Protein AF-A0A3Q1F3V4-F1 (afdb_monomer_lite)

Secondary structure (DSSP, 8-state):
-PPPHHHHHHHHHHHHHHHHHHHHHHHHHHHHHHHHHHTTTSTT----HHHHHHHHHHTTHHHHHHHH---------------

InterPro domains:
  IPR056289 CEP76, N-terminal [PF24654] (10-69)

Sequence (83 aa):
MSLPPEKASELKQIIHNHLLKIDIHGKIREVLAETVRD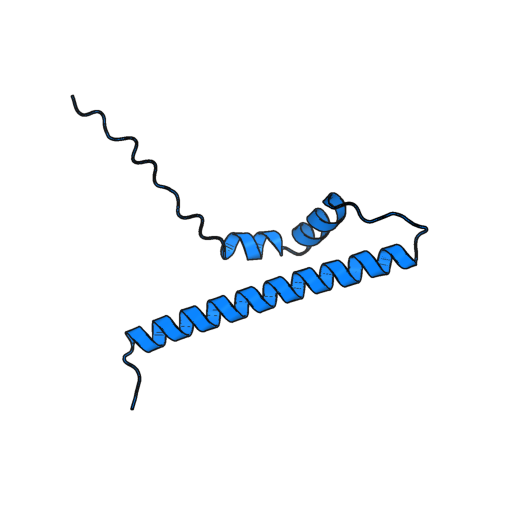DKDSTHRSLSETDFLHALQRRGIIDDVMKDLHFTQVATFTGVSDL

Radius of gyration: 20.76 Å; chains: 1; bounding box: 44×52×53 Å

pLDDT: mean 75.18, std 14.3, range [49.06, 90.0]

Foldseek 3Di:
DDDDPVVVVVVVVVVVLVVLVVVLVVVLVVLVVVVVVVCVVDPDDPDDPVNSVVSCVVVCSVVSVVVSPPPVPPPPCPDDPDD

Organism: NCBI:txid80966

Structure (mmCIF, N/CA/C/O backbone):
data_AF-A0A3Q1F3V4-F1
#
_entry.id   AF-A0A3Q1F3V4-F1
#
loop_
_atom_site.group_PDB
_atom_site.id
_atom_site.type_symbol
_atom_site.label_atom_id
_atom_site.label_alt_id
_atom_site.label_comp_id
_atom_site.label_asym_id
_atom_site.label_entity_id
_atom_site.label_seq_id
_atom_site.pdbx_PDB_ins_code
_atom_site.Cartn_x
_atom_site.Cartn_y
_atom_site.Cartn_z
_atom_site.occupancy
_atom_site.B_iso_or_equiv
_atom_site.auth_seq_id
_atom_site.auth_comp_id
_atom_site.auth_asym_id
_atom_site.auth_atom_id
_atom_site.pdbx_PDB_model_num
ATOM 1 N N . MET A 1 1 ? -10.608 -9.220 31.925 1.00 53.12 1 MET A N 1
ATOM 2 C CA . MET A 1 1 ? -11.056 -7.813 31.869 1.00 53.12 1 MET A CA 1
ATOM 3 C C . MET A 1 1 ? -11.221 -7.435 30.409 1.00 53.12 1 MET A C 1
ATOM 5 O O . MET A 1 1 ? -10.284 -7.651 29.652 1.00 53.12 1 MET A O 1
ATOM 9 N N . SER A 1 2 ? -12.404 -6.980 30.000 1.00 73.81 2 SER A N 1
ATOM 10 C CA . SER A 1 2 ? -12.694 -6.558 28.624 1.00 73.81 2 SER A CA 1
ATOM 11 C C . SER A 1 2 ? -12.424 -5.065 28.462 1.00 73.81 2 SER A C 1
ATOM 13 O O . SER A 1 2 ? -12.796 -4.274 29.328 1.00 73.81 2 SER A O 1
ATOM 15 N N . LEU A 1 3 ? -11.781 -4.686 27.357 1.00 72.00 3 LEU A N 1
ATOM 16 C CA . LEU A 1 3 ? -11.648 -3.283 26.968 1.00 72.00 3 LEU A CA 1
ATOM 17 C C . LEU A 1 3 ? -13.045 -2.677 26.736 1.00 72.00 3 LEU A C 1
ATOM 19 O O . LEU A 1 3 ? -13.897 -3.361 26.161 1.00 72.00 3 LEU A O 1
ATOM 23 N N . PRO A 1 4 ? -13.285 -1.417 27.143 1.00 85.69 4 PRO A N 1
ATOM 24 C CA . PRO A 1 4 ? -14.487 -0.683 26.760 1.00 85.69 4 PRO A CA 1
ATOM 25 C C . PRO A 1 4 ? -14.663 -0.672 25.228 1.00 85.69 4 PRO A C 1
ATOM 27 O O . PRO A 1 4 ? -13.652 -0.621 24.514 1.00 85.69 4 PRO A O 1
ATOM 30 N N . PRO A 1 5 ? -15.900 -0.708 24.699 1.00 83.25 5 PRO A N 1
ATOM 31 C CA . PRO A 1 5 ? -16.170 -0.776 23.256 1.00 83.25 5 PRO A CA 1
ATOM 32 C C . PRO A 1 5 ? -15.481 0.324 22.435 1.00 83.25 5 PRO A C 1
ATOM 34 O O . PRO A 1 5 ? -15.025 0.087 21.313 1.00 83.25 5 PRO A O 1
ATOM 37 N N . GLU A 1 6 ? -15.356 1.516 23.012 1.00 85.88 6 GLU A N 1
ATOM 38 C CA . GLU A 1 6 ? -14.721 2.682 22.400 1.00 85.88 6 GLU A CA 1
ATOM 39 C C . GLU A 1 6 ? -13.217 2.445 22.232 1.00 85.88 6 GLU A C 1
ATOM 41 O O . GLU A 1 6 ? -12.659 2.660 21.158 1.00 85.88 6 GLU A O 1
ATOM 46 N N . LYS A 1 7 ? -12.568 1.904 23.270 1.00 83.06 7 LYS A N 1
ATOM 47 C CA . LYS A 1 7 ? -11.139 1.566 23.250 1.00 83.06 7 LYS A CA 1
ATOM 48 C C . LYS A 1 7 ? -10.832 0.374 22.351 1.00 83.06 7 LYS A C 1
ATOM 50 O O . LYS A 1 7 ? -9.784 0.350 21.711 1.00 83.06 7 LYS A O 1
ATOM 55 N N . ALA A 1 8 ? -11.749 -0.584 22.250 1.00 86.69 8 ALA A N 1
ATOM 56 C CA . ALA A 1 8 ? -11.635 -1.678 21.291 1.00 86.69 8 ALA A CA 1
ATOM 57 C C . ALA A 1 8 ? -11.734 -1.181 19.835 1.00 86.69 8 ALA A C 1
ATOM 59 O O . ALA A 1 8 ? -10.976 -1.640 18.979 1.00 86.69 8 ALA A O 1
ATOM 60 N N . SER A 1 9 ? -12.622 -0.221 19.556 1.00 86.81 9 SER A N 1
ATOM 61 C CA . SER A 1 9 ? -12.757 0.386 18.222 1.00 86.81 9 SER A CA 1
ATOM 62 C C . SER A 1 9 ? -11.543 1.230 17.841 1.00 86.81 9 SER A C 1
ATOM 64 O O . SER A 1 9 ? -11.027 1.076 16.736 1.00 86.81 9 SER A O 1
ATOM 66 N N . GLU A 1 10 ? -11.040 2.051 18.767 1.00 87.19 10 GLU A N 1
ATOM 67 C CA . GLU A 1 10 ? -9.815 2.841 18.582 1.00 87.19 10 GLU A CA 1
ATOM 68 C C . GLU A 1 10 ? -8.619 1.931 18.259 1.00 87.19 10 GLU A C 1
ATOM 70 O O . GLU A 1 10 ? -7.923 2.124 17.263 1.00 87.19 10 GLU A O 1
ATOM 75 N N . LEU A 1 11 ? -8.430 0.865 19.042 1.00 89.94 11 LEU A N 1
ATOM 76 C CA . LEU A 1 11 ? -7.366 -0.108 18.808 1.00 89.94 11 LEU A CA 1
ATOM 77 C C . LEU A 1 11 ? -7.512 -0.809 17.449 1.00 89.94 11 LEU A C 1
ATOM 79 O O . LEU A 1 11 ? -6.526 -0.981 16.733 1.00 89.94 11 LEU A O 1
ATOM 83 N N . LYS A 1 12 ? -8.738 -1.183 17.063 1.00 87.38 12 LYS A N 1
ATOM 84 C CA . LYS A 1 12 ? -9.023 -1.786 15.754 1.00 87.38 12 LYS A CA 1
ATOM 85 C C . LYS A 1 12 ? -8.655 -0.840 14.611 1.00 87.38 12 LYS A C 1
ATOM 87 O O . LYS A 1 12 ? -8.069 -1.296 13.633 1.00 87.38 12 LYS A O 1
ATOM 92 N N . GLN A 1 13 ? -8.963 0.452 14.735 1.00 84.75 13 GLN A N 1
ATOM 93 C CA . GLN A 1 13 ? -8.579 1.460 13.744 1.00 84.75 13 GLN A CA 1
ATOM 94 C C . GLN A 1 13 ? -7.060 1.621 13.660 1.00 84.75 13 GLN A C 1
ATOM 96 O O . GLN A 1 13 ? -6.514 1.610 12.563 1.00 84.75 13 GLN A O 1
ATOM 101 N N . ILE A 1 14 ? -6.360 1.689 14.797 1.00 86.56 14 ILE A N 1
ATOM 102 C CA . ILE A 1 14 ? -4.892 1.786 14.824 1.00 86.56 14 ILE A CA 1
ATOM 103 C C . ILE A 1 14 ? -4.251 0.581 14.127 1.00 86.56 14 ILE A C 1
ATOM 105 O O . ILE A 1 14 ? -3.377 0.752 13.277 1.00 86.56 14 ILE A O 1
ATOM 109 N N . ILE A 1 15 ? -4.705 -0.634 14.451 1.00 88.38 15 ILE A N 1
ATOM 110 C CA . ILE A 1 15 ? -4.206 -1.867 13.830 1.00 88.38 15 ILE A CA 1
ATOM 111 C C . ILE A 1 15 ? -4.502 -1.864 12.329 1.00 88.38 15 ILE A C 1
ATOM 113 O O . ILE A 1 15 ? -3.614 -2.163 11.536 1.00 88.38 15 ILE A O 1
ATOM 117 N N . HIS A 1 16 ? -5.722 -1.501 11.929 1.00 86.94 16 HIS A N 1
ATOM 118 C CA . HIS A 1 16 ? -6.112 -1.433 10.524 1.00 86.94 16 HIS A CA 1
ATOM 119 C C . HIS A 1 16 ? -5.222 -0.469 9.731 1.00 86.94 16 HIS A C 1
ATOM 121 O O . HIS A 1 16 ? -4.648 -0.862 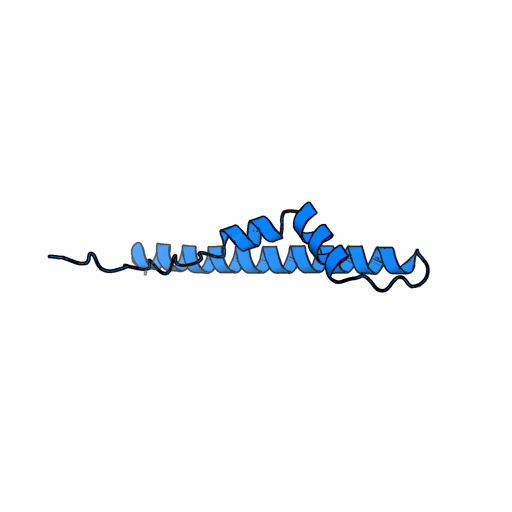8.718 1.00 86.94 16 HIS A O 1
ATOM 127 N N . ASN A 1 17 ? -5.021 0.744 10.244 1.00 84.69 17 ASN A N 1
ATOM 128 C CA . ASN A 1 17 ? -4.167 1.751 9.617 1.00 84.69 17 ASN A CA 1
ATOM 129 C C . ASN A 1 17 ? -2.710 1.275 9.530 1.00 84.69 17 ASN A C 1
ATOM 131 O O . ASN A 1 17 ? -2.027 1.513 8.536 1.00 84.69 17 ASN A O 1
ATOM 135 N N . HIS A 1 18 ? -2.214 0.576 10.555 1.00 84.62 18 H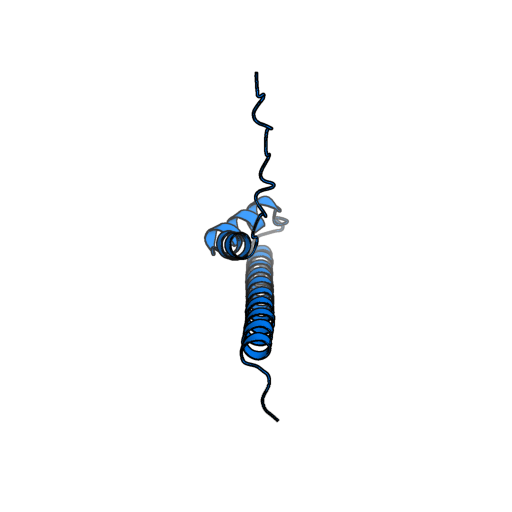IS A N 1
ATOM 136 C CA . HIS A 1 18 ? -0.857 0.034 10.538 1.00 84.62 18 HIS A CA 1
ATOM 137 C C . HIS A 1 18 ? -0.686 -1.078 9.494 1.00 84.62 18 HIS A C 1
ATOM 139 O O . HIS A 1 18 ? 0.303 -1.082 8.762 1.00 84.62 18 HIS A O 1
ATOM 145 N N . LEU A 1 19 ? -1.661 -1.987 9.386 1.00 83.81 19 LEU A N 1
ATOM 146 C CA . LEU A 1 19 ? -1.662 -3.047 8.376 1.00 83.81 19 LEU A CA 1
ATOM 147 C C . LEU A 1 19 ? -1.725 -2.477 6.954 1.00 83.81 19 LEU A C 1
ATOM 149 O O . LEU A 1 19 ? -0.971 -2.927 6.096 1.00 83.81 19 LEU A O 1
ATOM 153 N N . LEU A 1 20 ? -2.556 -1.457 6.721 1.00 83.75 20 LEU A N 1
ATOM 154 C CA . LEU A 1 20 ? -2.626 -0.762 5.432 1.00 83.75 20 LEU A CA 1
ATOM 155 C C . LEU A 1 20 ? -1.292 -0.109 5.057 1.00 83.75 20 LEU A C 1
ATOM 157 O O . LEU A 1 20 ? -0.813 -0.276 3.937 1.00 83.75 20 LEU A O 1
ATOM 161 N N . LYS A 1 21 ? -0.642 0.580 6.004 1.00 84.69 21 LYS A N 1
ATOM 162 C CA . LYS A 1 21 ? 0.688 1.163 5.772 1.00 84.69 21 LYS A CA 1
ATOM 163 C C . LYS A 1 21 ? 1.723 0.097 5.418 1.00 84.69 21 LYS A C 1
ATOM 165 O O . LYS A 1 21 ? 2.488 0.284 4.477 1.00 84.69 21 LYS A O 1
ATOM 170 N N . ILE A 1 22 ? 1.742 -1.030 6.129 1.00 85.94 22 ILE A N 1
ATOM 171 C CA . ILE A 1 22 ? 2.657 -2.140 5.821 1.00 85.94 22 ILE A CA 1
ATOM 172 C 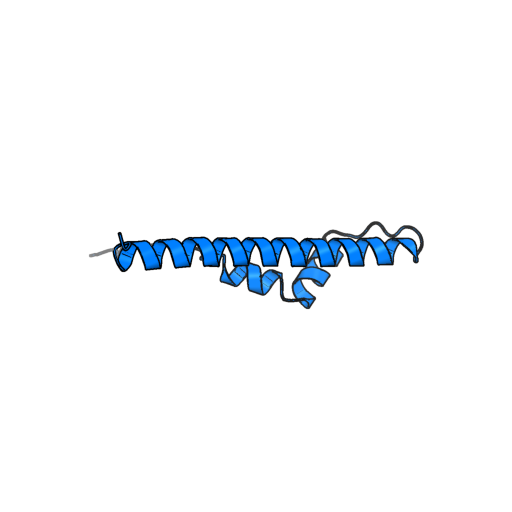C . ILE A 1 22 ? 2.416 -2.681 4.404 1.00 85.94 22 ILE A C 1
ATOM 174 O O . ILE A 1 22 ? 3.384 -2.898 3.674 1.00 85.94 22 ILE A O 1
ATOM 178 N N . ASP A 1 23 ? 1.156 -2.853 4.003 1.00 87.50 23 ASP A N 1
ATOM 179 C CA . ASP A 1 23 ? 0.787 -3.337 2.667 1.00 87.50 23 ASP A CA 1
ATOM 180 C C . ASP A 1 23 ? 1.278 -2.393 1.554 1.00 87.50 23 ASP A C 1
ATOM 182 O O . ASP A 1 23 ? 1.956 -2.827 0.622 1.00 87.50 23 ASP A O 1
ATOM 186 N N . ILE A 1 24 ? 1.044 -1.083 1.696 1.00 87.94 24 ILE A N 1
ATOM 187 C CA . ILE A 1 24 ? 1.516 -0.063 0.745 1.00 87.94 24 ILE A CA 1
ATOM 188 C C . ILE A 1 24 ? 3.043 -0.101 0.607 1.00 87.94 24 ILE A C 1
ATOM 190 O O . ILE A 1 24 ? 3.570 -0.138 -0.506 1.00 87.94 24 ILE A O 1
ATOM 194 N N . HIS A 1 25 ? 3.775 -0.126 1.725 1.00 89.06 25 HIS A N 1
ATOM 195 C CA . HIS A 1 25 ? 5.237 -0.203 1.695 1.00 89.06 25 HIS A CA 1
ATOM 196 C C . HIS A 1 25 ? 5.733 -1.500 1.031 1.00 89.06 25 HIS A C 1
ATOM 198 O O . HIS A 1 25 ? 6.743 -1.477 0.322 1.00 89.06 25 HIS A O 1
ATOM 204 N N . GLY A 1 26 ? 5.028 -2.618 1.228 1.00 88.62 26 GLY A N 1
ATOM 205 C CA . GLY A 1 26 ? 5.299 -3.888 0.554 1.00 88.62 26 GLY A CA 1
ATOM 206 C C . GLY A 1 26 ? 5.137 -3.784 -0.963 1.00 88.62 26 GLY A C 1
ATOM 207 O O . GLY A 1 26 ? 6.079 -4.086 -1.698 1.00 88.62 26 GLY A O 1
ATOM 208 N N . LYS A 1 27 ? 3.995 -3.260 -1.421 1.00 88.62 27 LYS A N 1
ATOM 209 C CA . LYS A 1 27 ? 3.690 -3.036 -2.843 1.00 88.62 27 LYS A CA 1
ATOM 210 C C . LYS A 1 27 ? 4.718 -2.127 -3.520 1.00 88.62 27 LYS A C 1
ATOM 212 O O . LYS A 1 27 ? 5.200 -2.443 -4.602 1.00 88.62 27 LYS A O 1
ATOM 217 N N . ILE A 1 28 ? 5.119 -1.027 -2.874 1.00 87.88 28 ILE A N 1
ATOM 218 C CA . ILE A 1 28 ? 6.161 -0.119 -3.391 1.00 87.88 28 ILE A CA 1
ATOM 219 C C . ILE A 1 28 ? 7.494 -0.862 -3.571 1.00 87.88 28 ILE A C 1
ATOM 221 O O . ILE A 1 28 ? 8.151 -0.710 -4.601 1.00 87.88 28 ILE A O 1
ATOM 225 N N . ARG A 1 29 ? 7.900 -1.680 -2.588 1.00 88.44 29 ARG A N 1
ATOM 226 C CA . ARG A 1 29 ? 9.140 -2.474 -2.663 1.00 88.44 29 ARG A CA 1
ATOM 227 C C . ARG A 1 29 ? 9.099 -3.519 -3.771 1.00 88.44 29 ARG A C 1
ATOM 229 O O . ARG A 1 29 ? 10.127 -3.756 -4.395 1.00 88.44 29 ARG A O 1
ATOM 236 N N . GLU A 1 30 ? 7.944 -4.124 -4.016 1.00 87.00 30 GLU A N 1
ATOM 237 C CA . GLU A 1 30 ? 7.741 -5.054 -5.126 1.00 87.00 30 GLU A CA 1
ATOM 238 C C . GLU A 1 30 ? 7.891 -4.344 -6.480 1.00 87.00 30 GLU A C 1
ATOM 240 O O . GLU A 1 30 ? 8.653 -4.805 -7.329 1.00 87.00 30 GLU A O 1
ATOM 245 N N . VAL A 1 31 ? 7.288 -3.158 -6.650 1.00 86.25 31 VAL A N 1
ATOM 246 C CA . VAL A 1 31 ? 7.485 -2.344 -7.865 1.00 86.25 31 VAL A CA 1
ATOM 247 C C . VAL A 1 31 ? 8.954 -1.972 -8.051 1.00 86.25 31 VAL A C 1
ATOM 249 O O . VAL A 1 31 ? 9.480 -2.105 -9.152 1.00 86.25 31 VAL A O 1
ATOM 252 N N . LEU A 1 32 ? 9.640 -1.545 -6.986 1.00 83.31 32 LEU A N 1
ATOM 253 C CA . LEU A 1 32 ? 11.079 -1.260 -7.028 1.00 83.31 32 LEU A CA 1
ATOM 254 C C . LEU A 1 32 ? 11.890 -2.495 -7.438 1.00 83.31 32 LEU A C 1
ATOM 256 O O . LEU A 1 32 ? 12.770 -2.398 -8.284 1.00 83.31 32 LEU A O 1
ATOM 260 N N . ALA A 1 33 ? 11.601 -3.663 -6.865 1.00 82.44 33 ALA A N 1
ATOM 261 C CA . ALA A 1 33 ? 12.329 -4.890 -7.173 1.00 82.44 33 ALA A CA 1
ATOM 262 C C . ALA A 1 33 ? 12.109 -5.364 -8.618 1.00 82.44 33 ALA A C 1
ATOM 264 O O . ALA A 1 33 ? 13.045 -5.871 -9.233 1.00 82.4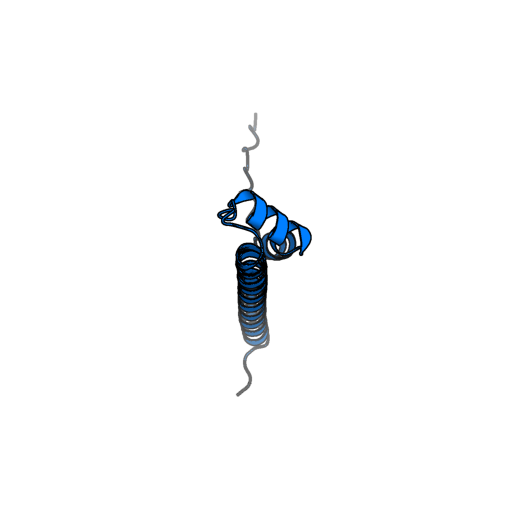4 33 ALA A O 1
ATOM 265 N N . GLU A 1 34 ? 10.902 -5.194 -9.161 1.00 77.88 34 GLU A N 1
ATOM 266 C CA . GLU A 1 34 ? 10.590 -5.524 -10.555 1.00 77.88 34 GLU A CA 1
ATOM 267 C C . GLU A 1 34 ? 11.224 -4.536 -11.534 1.00 77.88 34 GLU A C 1
ATOM 269 O O . GLU A 1 34 ? 11.906 -4.956 -12.462 1.00 77.88 34 GLU A O 1
ATOM 274 N N . THR A 1 35 ? 11.082 -3.233 -11.284 1.00 71.62 35 THR A N 1
ATOM 275 C CA . THR A 1 35 ? 11.687 -2.192 -12.129 1.00 71.62 35 THR A CA 1
ATOM 276 C C . THR A 1 35 ? 13.212 -2.333 -12.184 1.00 71.62 35 THR A C 1
ATOM 278 O O . THR A 1 35 ? 13.780 -2.335 -13.270 1.00 71.62 35 THR A O 1
ATOM 281 N N . VAL A 1 36 ? 13.883 -2.564 -11.046 1.00 69.00 36 VAL A N 1
ATOM 282 C CA . VAL A 1 36 ? 15.342 -2.806 -10.982 1.00 69.00 36 VAL A CA 1
ATOM 283 C C . VAL A 1 36 ? 15.756 -4.128 -11.643 1.00 69.00 36 VAL A C 1
ATOM 285 O O . VAL A 1 36 ? 16.886 -4.247 -12.120 1.00 69.00 36 VAL A O 1
ATOM 288 N N . ARG A 1 37 ? 14.882 -5.144 -11.663 1.00 63.75 37 ARG A N 1
ATOM 289 C CA . ARG A 1 37 ? 15.163 -6.421 -12.336 1.00 63.75 37 ARG A CA 1
ATOM 290 C C . ARG A 1 37 ? 15.118 -6.267 -13.859 1.00 63.75 37 ARG A C 1
ATOM 292 O O . ARG A 1 37 ? 16.012 -6.797 -14.508 1.00 63.75 37 ARG A O 1
ATOM 299 N N . ASP A 1 38 ? 14.163 -5.513 -14.400 1.00 58.31 38 ASP A N 1
ATOM 300 C CA . ASP A 1 38 ? 14.071 -5.248 -15.845 1.00 58.31 38 ASP A CA 1
ATOM 301 C C . ASP A 1 38 ? 15.287 -4.456 -16.377 1.00 58.31 38 ASP A C 1
ATOM 303 O O . ASP A 1 38 ? 15.733 -4.674 -17.503 1.00 58.31 38 ASP A O 1
ATOM 307 N N . ASP A 1 39 ? 15.906 -3.611 -15.546 1.00 55.12 39 ASP A N 1
ATOM 308 C CA . ASP A 1 39 ? 17.102 -2.824 -15.903 1.00 55.12 39 ASP A CA 1
ATOM 309 C C . ASP A 1 39 ? 18.404 -3.662 -15.958 1.00 55.12 39 ASP A C 1
ATOM 311 O O . ASP A 1 39 ? 19.448 -3.198 -16.417 1.00 55.12 39 ASP A O 1
ATOM 315 N N . LYS A 1 40 ? 18.376 -4.929 -15.509 1.00 54.19 40 LYS A N 1
ATOM 316 C CA . LYS A 1 40 ? 19.517 -5.85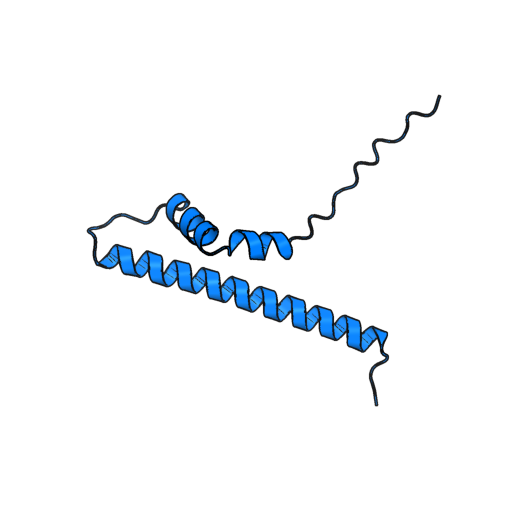4 -15.659 1.00 54.19 40 LYS A CA 1
ATOM 317 C C . LYS A 1 40 ? 19.592 -6.512 -17.036 1.00 54.19 40 LYS A C 1
ATOM 319 O O . LYS A 1 40 ? 20.691 -6.893 -17.440 1.00 54.19 40 LYS A O 1
ATOM 324 N N . ASP A 1 41 ? 18.465 -6.633 -17.734 1.00 55.88 41 ASP A N 1
ATOM 325 C CA . ASP A 1 41 ? 18.380 -7.328 -19.024 1.00 55.88 41 ASP A CA 1
ATOM 326 C C . ASP A 1 41 ? 18.489 -6.365 -20.220 1.00 55.88 41 ASP A C 1
ATOM 328 O O . ASP A 1 41 ? 18.889 -6.770 -21.314 1.00 55.88 41 ASP A O 1
ATOM 332 N N . SER A 1 42 ? 18.223 -5.070 -20.015 1.00 53.53 42 SER A N 1
ATOM 333 C CA . SER A 1 42 ? 18.460 -4.019 -21.007 1.00 53.53 42 SER A CA 1
ATOM 334 C C . SER A 1 42 ? 19.582 -3.088 -20.561 1.00 53.53 42 SER A C 1
ATOM 336 O O . SER A 1 42 ? 19.520 -2.469 -19.510 1.00 53.53 42 SER A O 1
ATOM 338 N N . THR A 1 43 ? 20.612 -2.979 -21.388 1.00 51.97 43 THR A N 1
ATOM 339 C CA . THR A 1 43 ? 21.803 -2.141 -21.234 1.00 51.97 43 THR A CA 1
ATOM 340 C C . THR A 1 43 ? 21.535 -0.773 -20.572 1.00 51.97 43 THR A C 1
ATOM 342 O O . THR A 1 43 ? 21.107 0.165 -21.235 1.00 51.97 43 THR A O 1
ATOM 345 N N . HIS A 1 44 ? 21.864 -0.652 -19.281 1.00 52.50 44 HIS A N 1
ATOM 346 C CA . HIS A 1 44 ? 22.175 0.599 -18.572 1.00 52.50 44 HIS A CA 1
ATOM 347 C C . HIS A 1 44 ? 21.213 1.783 -18.794 1.00 52.50 44 HIS A C 1
ATOM 349 O O . HIS A 1 44 ? 21.678 2.898 -19.055 1.00 52.50 44 HIS A O 1
ATOM 355 N N . ARG A 1 45 ? 19.894 1.605 -18.652 1.00 56.38 45 ARG A N 1
ATOM 356 C CA . ARG A 1 45 ? 18.994 2.762 -18.565 1.00 56.38 45 ARG A CA 1
ATOM 357 C C . ARG A 1 45 ? 18.586 2.965 -17.118 1.00 56.38 45 ARG A C 1
ATOM 359 O O . ARG A 1 45 ? 17.508 2.557 -16.723 1.00 56.38 45 ARG A O 1
ATOM 366 N N . SER A 1 46 ? 19.423 3.701 -16.382 1.00 59.25 46 SER A N 1
ATOM 367 C CA . SER A 1 46 ? 19.108 4.199 -15.039 1.00 59.25 46 SER A CA 1
ATOM 368 C C . SER A 1 46 ? 17.650 4.656 -14.974 1.00 59.25 46 SER A C 1
ATOM 370 O O . SER A 1 46 ? 17.298 5.668 -15.591 1.00 59.25 46 SER A O 1
ATOM 372 N N . LEU A 1 47 ? 16.819 3.866 -14.290 1.00 65.19 47 LEU A N 1
ATOM 373 C CA . LEU A 1 47 ? 15.386 4.109 -14.155 1.00 65.19 47 LEU A CA 1
ATOM 374 C C . LEU A 1 47 ? 15.149 5.553 -13.730 1.00 65.19 47 LEU A C 1
ATOM 376 O O . LEU A 1 47 ? 15.679 6.004 -12.711 1.00 65.19 47 LEU A O 1
ATOM 380 N N . SER A 1 48 ? 14.367 6.282 -14.524 1.00 74.12 48 SER A N 1
ATOM 381 C CA . SER A 1 48 ? 13.987 7.632 -14.143 1.00 74.12 48 SER A CA 1
ATOM 382 C C . SER A 1 48 ? 12.931 7.571 -13.042 1.00 74.12 48 SER A C 1
ATOM 384 O O . SER A 1 48 ? 12.099 6.662 -12.995 1.00 74.12 48 SER A O 1
ATOM 386 N N . GLU A 1 49 ? 12.935 8.569 -12.163 1.00 77.75 49 GLU A N 1
ATOM 387 C CA . GLU A 1 49 ? 11.891 8.748 -11.151 1.00 77.75 49 GLU A CA 1
ATOM 388 C C . GLU A 1 49 ? 10.489 8.746 -11.785 1.00 77.75 49 GLU A C 1
ATOM 390 O O . GLU A 1 49 ? 9.544 8.188 -11.230 1.00 77.75 49 GLU A O 1
ATOM 395 N N . THR A 1 50 ? 10.369 9.289 -12.998 1.00 81.88 50 THR A N 1
ATOM 396 C CA . THR A 1 50 ? 9.130 9.324 -13.777 1.00 81.88 50 THR A CA 1
ATOM 397 C C . THR A 1 50 ? 8.633 7.925 -14.148 1.00 81.88 50 THR A C 1
ATOM 399 O O . THR A 1 50 ? 7.445 7.642 -13.996 1.00 81.88 50 THR A O 1
ATOM 402 N N . ASP A 1 51 ? 9.522 7.025 -14.573 1.00 82.44 51 ASP A N 1
ATOM 403 C CA . ASP A 1 51 ? 9.157 5.645 -14.926 1.00 82.44 51 ASP A CA 1
ATOM 404 C C . ASP A 1 51 ? 8.692 4.864 -13.691 1.00 82.44 51 ASP A C 1
ATOM 406 O O . ASP A 1 51 ? 7.702 4.126 -13.738 1.00 82.44 51 ASP A O 1
ATOM 410 N N . PHE A 1 52 ? 9.360 5.083 -12.556 1.00 84.25 52 PHE A N 1
ATOM 411 C CA . PHE A 1 52 ? 8.963 4.492 -11.284 1.00 84.25 52 PHE A CA 1
ATOM 412 C C . PHE A 1 52 ? 7.591 5.002 -10.815 1.00 84.25 52 PHE A C 1
ATOM 414 O O . PHE A 1 52 ? 6.729 4.205 -10.435 1.00 84.25 52 PHE A O 1
ATOM 421 N N . LEU A 1 53 ? 7.338 6.311 -10.913 1.00 86.19 53 LEU A N 1
ATOM 422 C CA . LEU A 1 53 ? 6.035 6.905 -10.603 1.00 86.19 53 LEU A CA 1
ATOM 423 C C . LEU A 1 53 ? 4.924 6.352 -11.504 1.00 86.19 53 LEU A C 1
ATOM 425 O O . LEU A 1 53 ? 3.858 5.986 -11.006 1.00 86.19 53 LEU A O 1
ATOM 429 N N . HIS A 1 54 ? 5.172 6.211 -12.808 1.00 88.44 54 HIS A N 1
ATOM 430 C CA . HIS A 1 54 ? 4.212 5.588 -13.720 1.00 88.44 54 HIS A CA 1
ATOM 431 C C . HIS A 1 54 ? 3.944 4.119 -13.372 1.00 88.44 54 HIS A C 1
ATOM 433 O O . HIS A 1 54 ? 2.801 3.667 -13.469 1.00 88.44 54 HIS A O 1
ATOM 439 N N . ALA A 1 55 ? 4.958 3.369 -12.934 1.00 86.38 55 ALA A N 1
ATOM 440 C CA . ALA A 1 55 ? 4.783 1.991 -12.487 1.00 86.38 55 ALA A CA 1
ATOM 441 C C . ALA A 1 55 ? 3.915 1.905 -11.218 1.00 86.38 55 ALA A C 1
ATOM 443 O O . ALA A 1 55 ? 2.999 1.080 -11.162 1.00 86.38 55 ALA A O 1
ATOM 444 N N . LEU A 1 56 ? 4.133 2.793 -10.242 1.00 90.00 56 LEU A N 1
ATOM 445 C CA . LEU A 1 56 ? 3.294 2.894 -9.042 1.00 90.00 56 LEU A CA 1
ATOM 446 C C . LEU A 1 56 ? 1.847 3.277 -9.379 1.00 90.00 56 LEU A C 1
ATOM 448 O O . LEU A 1 56 ? 0.910 2.687 -8.837 1.00 90.00 56 LEU A O 1
ATOM 452 N N . GLN A 1 57 ? 1.659 4.227 -10.299 1.00 89.56 57 GLN A N 1
ATOM 453 C CA . GLN A 1 57 ? 0.340 4.664 -10.758 1.00 89.56 57 GLN A CA 1
ATOM 454 C C . GLN A 1 57 ? -0.415 3.534 -11.464 1.00 89.56 57 GLN A C 1
ATOM 456 O O . GLN A 1 57 ? -1.569 3.264 -11.150 1.00 89.56 57 GLN A O 1
ATOM 461 N N . ARG A 1 58 ? 0.241 2.819 -12.387 1.00 88.75 58 ARG A N 1
ATOM 462 C CA . ARG A 1 58 ? -0.371 1.698 -13.120 1.00 88.75 58 ARG A CA 1
ATOM 463 C C . ARG A 1 58 ? -0.819 0.552 -12.217 1.00 88.75 58 ARG A C 1
ATOM 465 O O . ARG A 1 58 ? -1.737 -0.174 -12.584 1.00 88.75 58 ARG A O 1
ATOM 472 N N . ARG A 1 59 ? -0.170 0.374 -11.063 1.00 86.44 59 ARG A N 1
ATOM 473 C CA . ARG A 1 59 ? -0.546 -0.634 -10.060 1.00 86.44 59 ARG A CA 1
ATOM 474 C C . ARG A 1 59 ? -1.558 -0.124 -9.030 1.00 86.44 59 ARG A C 1
ATOM 476 O O . ARG A 1 59 ? -1.896 -0.870 -8.119 1.00 86.44 59 ARG A O 1
ATOM 483 N N . GLY A 1 60 ? -2.029 1.120 -9.155 1.00 88.62 60 GLY A N 1
ATOM 484 C CA . GLY A 1 60 ? -2.998 1.722 -8.234 1.00 88.62 60 GLY A CA 1
ATOM 485 C C . GLY A 1 60 ? -2.439 2.023 -6.841 1.00 88.62 60 GLY A C 1
ATOM 486 O O . GLY A 1 60 ? -3.196 2.288 -5.913 1.00 88.62 60 GLY A O 1
ATOM 487 N N . ILE A 1 61 ? -1.113 1.990 -6.667 1.00 88.94 61 ILE A N 1
ATOM 488 C CA . ILE A 1 61 ? -0.473 2.216 -5.363 1.00 88.94 61 ILE A CA 1
ATOM 489 C C . ILE A 1 61 ? -0.616 3.681 -4.952 1.00 88.94 61 ILE A C 1
ATOM 491 O O . ILE A 1 61 ? -0.833 3.974 -3.780 1.00 88.94 61 ILE A O 1
ATOM 495 N N . ILE A 1 62 ? -0.541 4.600 -5.920 1.00 88.31 62 ILE A N 1
ATOM 496 C CA . ILE A 1 62 ? -0.797 6.025 -5.679 1.00 88.31 62 ILE A CA 1
ATOM 497 C C . ILE A 1 62 ? -2.237 6.224 -5.192 1.00 88.31 62 ILE A C 1
ATOM 499 O O . ILE A 1 62 ? -2.451 6.950 -4.228 1.00 88.31 62 ILE A O 1
ATOM 503 N N . ASP A 1 63 ? -3.213 5.542 -5.792 1.00 87.56 63 ASP A N 1
ATOM 504 C CA . ASP A 1 63 ? -4.611 5.617 -5.363 1.00 87.56 63 ASP A CA 1
ATOM 505 C C . ASP A 1 63 ? -4.813 5.064 -3.947 1.00 87.56 63 ASP A C 1
ATOM 507 O O . ASP A 1 63 ? -5.543 5.655 -3.155 1.00 87.56 63 ASP A O 1
ATOM 511 N N . ASP A 1 64 ? -4.152 3.958 -3.598 1.00 85.44 64 ASP A N 1
ATOM 512 C CA . ASP A 1 64 ? -4.200 3.391 -2.246 1.00 85.44 64 ASP A CA 1
ATOM 513 C C . ASP A 1 64 ? -3.572 4.332 -1.201 1.00 85.44 64 ASP A C 1
ATOM 515 O O . ASP A 1 64 ? -4.127 4.502 -0.116 1.00 85.44 64 ASP A O 1
ATOM 519 N N . VAL A 1 65 ? -2.478 5.019 -1.546 1.00 84.50 65 VAL A N 1
ATOM 520 C CA . VAL A 1 65 ? -1.871 6.066 -0.704 1.00 84.50 65 VAL A CA 1
ATOM 521 C C . VAL A 1 65 ? -2.800 7.273 -0.558 1.00 84.50 65 VAL A C 1
ATOM 523 O O . VAL A 1 65 ? -2.978 7.785 0.545 1.00 84.50 65 VAL A O 1
ATOM 526 N N . MET A 1 66 ? -3.427 7.720 -1.647 1.00 84.38 66 MET A N 1
ATOM 527 C CA . MET A 1 66 ? -4.344 8.864 -1.638 1.00 84.38 66 MET A CA 1
ATOM 528 C C . MET A 1 66 ? -5.626 8.599 -0.837 1.00 84.38 66 MET A C 1
ATOM 530 O O . MET A 1 66 ? -6.216 9.544 -0.322 1.00 84.38 66 MET A O 1
ATOM 534 N N . LYS A 1 67 ? -6.050 7.336 -0.693 1.00 82.06 67 LYS A N 1
ATOM 535 C CA . LYS A 1 67 ? -7.169 6.951 0.186 1.00 82.06 67 LYS A CA 1
ATOM 536 C C . LYS A 1 67 ? -6.813 7.035 1.674 1.00 82.06 67 LYS A C 1
ATOM 538 O O . LYS A 1 67 ? -7.693 7.342 2.470 1.00 82.06 67 LYS A O 1
ATOM 543 N N . ASP A 1 68 ? -5.561 6.755 2.045 1.00 72.81 68 ASP A N 1
ATOM 544 C CA . ASP A 1 68 ? -5.073 6.861 3.435 1.00 72.81 68 ASP A CA 1
ATOM 545 C C . ASP A 1 68 ? -4.703 8.307 3.801 1.00 72.81 68 ASP A C 1
ATOM 547 O O . ASP A 1 68 ? -4.862 8.739 4.946 1.00 72.81 68 ASP A O 1
ATOM 551 N N . LEU A 1 69 ? -4.258 9.093 2.813 1.00 73.06 69 LEU A N 1
ATOM 552 C CA . LEU A 1 69 ? -4.070 10.534 2.941 1.00 73.06 69 LEU A CA 1
ATOM 553 C C . LEU A 1 69 ? -5.431 11.231 3.049 1.00 73.06 69 LEU A C 1
ATOM 555 O O . LEU A 1 69 ? -5.950 11.819 2.102 1.00 73.06 69 LEU A O 1
ATOM 559 N N . HIS A 1 70 ? -5.982 11.247 4.259 1.00 64.12 70 HIS A N 1
ATOM 560 C CA . HIS A 1 70 ? -6.960 12.251 4.641 1.00 64.12 70 HIS A CA 1
ATOM 561 C C . HIS A 1 70 ? -6.252 13.605 4.649 1.00 64.12 70 HIS A C 1
ATOM 563 O O . HIS A 1 70 ? -5.732 14.047 5.674 1.00 64.12 70 HIS A O 1
ATOM 569 N N . PHE A 1 71 ? -6.211 14.273 3.494 1.00 58.09 71 PHE A N 1
ATOM 570 C CA . PHE A 1 71 ? -5.966 15.704 3.461 1.00 58.09 71 PHE A CA 1
ATOM 571 C C . PHE A 1 71 ? -7.094 16.318 4.271 1.00 58.09 71 PHE A C 1
ATOM 573 O O . PHE A 1 71 ? -8.214 16.451 3.776 1.00 58.09 71 PHE A O 1
ATOM 580 N N . THR A 1 72 ? -6.821 16.615 5.545 1.00 52.16 72 THR A N 1
ATOM 581 C CA . THR A 1 72 ? -7.671 17.472 6.356 1.00 52.16 72 THR A CA 1
ATOM 582 C C . THR A 1 72 ? -7.831 18.712 5.514 1.00 52.16 72 THR A C 1
ATOM 584 O O . THR A 1 72 ? -6.881 19.477 5.352 1.00 52.16 72 THR A O 1
ATOM 587 N N . GLN A 1 73 ? -8.988 18.823 4.866 1.00 51.88 73 GLN A N 1
ATOM 588 C CA . GLN A 1 73 ? -9.372 19.988 4.108 1.00 51.88 73 GLN A CA 1
ATOM 589 C C . GLN A 1 73 ? -9.204 21.096 5.133 1.00 51.88 73 GLN A C 1
ATOM 591 O O . GLN A 1 73 ? -9.942 21.138 6.119 1.00 51.88 73 GLN A O 1
ATOM 596 N N . VAL A 1 74 ? -8.128 21.877 5.010 1.00 52.91 74 VAL A N 1
ATOM 597 C CA . VAL A 1 74 ? -7.949 23.079 5.806 1.00 52.91 74 VAL A CA 1
ATOM 598 C C . VAL A 1 74 ? -9.085 23.929 5.298 1.00 52.91 74 VAL A C 1
ATOM 600 O O . VAL A 1 74 ? -8.965 24.561 4.250 1.00 52.91 74 VAL A O 1
ATOM 603 N N . ALA A 1 75 ? -10.238 23.776 5.951 1.00 53.62 75 ALA A N 1
ATOM 604 C CA . ALA A 1 75 ? -11.441 24.509 5.678 1.00 53.62 75 ALA A CA 1
ATOM 605 C C . ALA A 1 75 ? -11.003 25.947 5.846 1.00 53.62 75 ALA A C 1
ATOM 607 O O . ALA A 1 75 ? -10.812 26.445 6.955 1.00 53.62 75 ALA A O 1
ATOM 608 N N . THR A 1 76 ? -10.720 26.567 4.711 1.00 52.34 76 THR A N 1
ATOM 609 C CA . THR A 1 76 ? -10.520 27.987 4.607 1.00 52.34 76 THR A CA 1
ATOM 610 C C . THR A 1 76 ? -11.912 28.509 4.900 1.00 52.34 76 THR A C 1
ATOM 612 O O . THR A 1 76 ? -12.744 28.651 4.012 1.00 52.34 76 THR A O 1
ATOM 615 N N . PHE A 1 77 ? -12.212 28.687 6.187 1.00 52.12 77 PHE A N 1
ATOM 616 C CA . PHE A 1 77 ? -13.239 29.604 6.629 1.00 52.12 77 PHE A CA 1
ATOM 617 C C . PHE A 1 77 ? -12.718 30.971 6.184 1.00 52.12 77 PHE A C 1
ATOM 619 O O . PHE A 1 77 ? -12.104 31.714 6.946 1.00 52.12 77 PHE A O 1
ATOM 626 N N . THR A 1 78 ? -12.876 31.273 4.894 1.00 52.34 78 THR A N 1
ATOM 627 C CA . THR A 1 78 ? -12.987 32.650 4.451 1.00 52.34 78 THR A CA 1
ATOM 628 C C . THR A 1 78 ? -14.205 33.155 5.187 1.00 52.34 78 THR A C 1
ATOM 630 O O . THR A 1 78 ? -15.336 32.801 4.849 1.00 52.34 78 THR A O 1
ATOM 633 N N . GLY A 1 79 ? -13.925 33.841 6.297 1.00 51.62 79 GLY A N 1
ATOM 634 C CA . GLY A 1 79 ? -14.916 34.484 7.126 1.00 51.62 79 GLY A CA 1
ATOM 635 C C . GLY A 1 79 ? -15.889 35.205 6.218 1.00 51.62 79 GLY A C 1
ATOM 636 O O . GLY A 1 79 ? -15.492 35.950 5.323 1.00 51.62 79 GLY A O 1
ATOM 637 N N . VAL A 1 80 ? -17.160 34.901 6.434 1.00 56.16 80 VAL A N 1
ATOM 638 C CA . VAL A 1 80 ? -18.270 35.717 5.981 1.00 56.16 80 VAL A CA 1
ATOM 639 C C . VAL A 1 80 ? -17.911 37.145 6.386 1.00 56.16 80 VAL A C 1
ATOM 641 O O . VAL A 1 80 ? -17.784 37.438 7.575 1.00 56.16 80 VAL A O 1
ATOM 644 N N . SER A 1 81 ? -17.628 38.007 5.410 1.00 53.59 81 SER A N 1
ATOM 645 C CA . SER A 1 81 ? -17.656 39.444 5.643 1.00 53.59 81 SER A CA 1
ATOM 646 C C . SER A 1 81 ? -19.121 39.793 5.859 1.00 53.59 81 SER A C 1
ATOM 648 O O . SER A 1 81 ? -19.863 40.026 4.910 1.00 53.59 81 SER A O 1
ATOM 650 N N . ASP A 1 82 ? -19.536 39.691 7.118 1.00 57.75 82 ASP A N 1
ATOM 651 C CA . ASP A 1 82 ? -20.720 40.349 7.639 1.00 57.75 82 ASP A CA 1
ATOM 652 C C . ASP A 1 82 ? -20.562 41.867 7.457 1.00 57.75 82 ASP A C 1
ATOM 654 O O . ASP A 1 82 ? -19.553 42.436 7.886 1.00 57.75 82 ASP A O 1
ATOM 658 N N . LEU A 1 83 ? -21.625 42.456 6.893 1.00 49.06 83 LEU A N 1
ATOM 659 C CA . LEU A 1 83 ? -22.002 43.879 6.816 1.00 49.06 83 LEU A CA 1
ATOM 660 C C . LEU A 1 83 ? -21.349 44.745 5.725 1.00 49.06 83 LEU A C 1
ATOM 662 O O . LEU A 1 83 ? -20.158 45.110 5.832 1.00 49.06 83 LEU A O 1
#